Protein AF-A0A2S2PDZ9-F1 (afdb_monomer)

Sequence (135 aa):
MPHMQHIDELIREYFLFRGFTNALKWFDFDVKLDKDKGFRVDKLVEQILQLVYSYDLSTIRELWTHFENKLFSKLDQDISYAVKKLENSLLKFYLIHALTNNRSDKVNEFLTKMTNDLQLQNEWKDWFSELIFFI

Foldseek 3Di:
DVVQVVVLVVVLVVCVVVVVVVVNVVSVVVCVVPLCVSVPPVVVVVVLVVCLLVLPPVVNVVSLVVCCVPPVVDDDPVVNVVSVVVVVVSLVSSLVSCLVVVVVVSNVVSCVVCVVVCVVPPVVVVVVVVVVVSD

Organism: Schizaphis graminum (NCBI:txid13262)

Secondary structure (DSSP, 8-state):
-THHHHHHHHHHHHHHHHT-HHHHHHHHHHHHH-TTGGG-HHHHHHHHHHHHHTT-HHHHHHHHHHHIIIIITT--HHHHHHHHHHHHHHHHHHHHHHHHTT-HHHHHHHHHHHHHHHTTSHHHHHHHHHHGGG-

Structure (mmCIF, N/CA/C/O backbone):
data_AF-A0A2S2PDZ9-F1
#
_entry.id   AF-A0A2S2PDZ9-F1
#
loop_
_atom_site.group_PDB
_atom_site.id
_atom_site.type_symbol
_atom_site.label_atom_id
_atom_site.label_alt_id
_atom_site.label_comp_id
_atom_site.label_asym_id
_atom_site.label_entity_id
_atom_site.label_seq_id
_atom_site.pdbx_PDB_ins_code
_atom_site.Cartn_x
_atom_site.Cartn_y
_atom_site.Cartn_z
_atom_site.occupancy
_atom_site.B_iso_or_equiv
_atom_site.auth_seq_id
_atom_site.auth_comp_id
_atom_site.auth_asym_id
_atom_site.auth_atom_id
_atom_site.pdbx_PDB_model_num
ATOM 1 N N . MET A 1 1 ? 10.492 9.694 -8.363 1.00 53.84 1 MET A N 1
ATOM 2 C CA . MET A 1 1 ? 11.735 9.973 -9.119 1.00 53.84 1 MET A CA 1
ATOM 3 C C . MET A 1 1 ? 11.409 10.072 -10.610 1.00 53.84 1 MET A C 1
ATOM 5 O O . MET A 1 1 ? 11.160 9.037 -11.213 1.00 53.84 1 MET A O 1
ATOM 9 N N . PRO A 1 2 ? 11.377 11.271 -11.219 1.00 58.47 2 PRO A N 1
ATOM 10 C CA . PRO A 1 2 ? 11.060 11.443 -12.649 1.00 58.47 2 PRO A CA 1
ATOM 11 C C . PRO A 1 2 ? 12.050 10.729 -13.591 1.00 58.47 2 PRO A C 1
ATOM 13 O O . PRO A 1 2 ? 11.723 10.446 -14.738 1.00 58.47 2 PRO A O 1
ATOM 16 N N . HIS A 1 3 ? 13.235 10.372 -13.088 1.00 69.69 3 HIS A N 1
ATOM 17 C CA . HIS A 1 3 ? 14.266 9.660 -13.841 1.00 69.69 3 HIS A CA 1
ATOM 18 C C . HIS A 1 3 ? 13.847 8.258 -14.300 1.00 69.69 3 HIS A C 1
ATOM 20 O O . HIS A 1 3 ? 14.277 7.842 -15.366 1.00 69.69 3 HIS A O 1
ATOM 26 N N . MET A 1 4 ? 12.997 7.544 -13.550 1.00 78.50 4 MET A N 1
ATOM 27 C CA . MET A 1 4 ? 12.640 6.158 -13.892 1.00 78.50 4 MET A CA 1
ATOM 28 C C . MET A 1 4 ? 11.833 6.090 -15.195 1.00 78.50 4 MET A C 1
ATOM 30 O O . MET A 1 4 ? 12.137 5.299 -16.075 1.00 78.50 4 MET A O 1
ATOM 34 N N . GLN A 1 5 ? 10.866 6.996 -15.361 1.00 82.31 5 GLN A N 1
ATOM 35 C CA . GLN A 1 5 ? 10.031 7.049 -16.566 1.00 82.31 5 GLN A CA 1
ATOM 36 C C . GLN A 1 5 ? 10.832 7.447 -17.800 1.00 82.31 5 GLN A C 1
ATOM 38 O O . GLN A 1 5 ? 10.623 6.899 -18.877 1.00 82.31 5 GLN A O 1
ATOM 43 N N . HIS A 1 6 ? 11.768 8.380 -17.619 1.00 86.62 6 HIS A N 1
ATOM 44 C CA . HIS A 1 6 ? 12.678 8.780 -18.67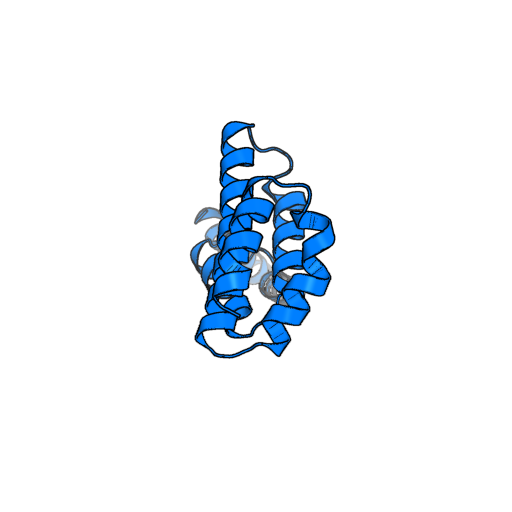8 1.00 86.62 6 HIS A CA 1
ATOM 45 C C . HIS A 1 6 ? 13.594 7.622 -19.094 1.00 86.62 6 HIS A C 1
ATOM 47 O O . HIS A 1 6 ? 13.791 7.393 -20.281 1.00 86.62 6 HIS A O 1
ATOM 53 N N . ILE A 1 7 ? 14.105 6.847 -18.133 1.00 90.56 7 ILE A N 1
ATOM 54 C CA . ILE A 1 7 ? 14.900 5.648 -18.421 1.00 90.56 7 ILE A CA 1
ATOM 55 C C . ILE A 1 7 ? 14.060 4.610 -19.171 1.00 90.56 7 ILE A C 1
ATOM 57 O O . ILE A 1 7 ? 14.533 4.072 -20.170 1.00 90.56 7 ILE A O 1
ATOM 61 N N . ASP A 1 8 ? 12.817 4.363 -18.751 1.00 92.00 8 ASP A N 1
ATOM 62 C CA . ASP A 1 8 ? 11.933 3.433 -19.459 1.00 92.00 8 ASP A CA 1
ATOM 63 C C . ASP A 1 8 ? 11.696 3.878 -20.909 1.00 92.00 8 ASP A C 1
ATOM 65 O O . ASP A 1 8 ? 11.663 3.050 -21.815 1.00 92.00 8 ASP A O 1
ATOM 69 N N . GLU A 1 9 ? 11.535 5.180 -21.150 1.00 93.56 9 GLU A N 1
ATOM 70 C CA . GLU A 1 9 ? 11.378 5.743 -22.494 1.00 93.56 9 GLU A CA 1
ATOM 71 C C . GLU A 1 9 ? 12.643 5.566 -23.344 1.00 93.56 9 GLU A C 1
ATOM 73 O O . GLU A 1 9 ? 12.555 5.042 -24.453 1.00 93.56 9 GLU A O 1
ATOM 78 N N . LEU A 1 10 ? 13.825 5.851 -22.790 1.00 95.44 10 LEU A N 1
ATOM 79 C CA . LEU A 1 10 ? 15.105 5.603 -23.463 1.00 95.44 10 LEU A CA 1
ATOM 80 C C . LEU A 1 10 ? 15.308 4.117 -23.805 1.00 95.44 10 LEU A C 1
ATOM 82 O O . LEU A 1 10 ? 15.814 3.787 -24.879 1.00 95.44 10 LEU A O 1
ATOM 86 N N . ILE A 1 11 ? 14.902 3.201 -22.920 1.00 95.81 11 ILE A N 1
ATOM 87 C CA . ILE A 1 11 ? 14.968 1.753 -23.173 1.00 95.81 11 ILE A CA 1
ATOM 88 C C . ILE A 1 11 ? 14.023 1.363 -24.317 1.00 95.81 11 ILE A C 1
ATOM 90 O O . ILE A 1 11 ? 14.415 0.586 -25.196 1.00 95.81 11 ILE A O 1
ATOM 94 N N . ARG A 1 12 ? 12.803 1.918 -24.353 1.00 96.81 12 ARG A N 1
ATOM 95 C CA . ARG A 1 12 ? 11.857 1.685 -25.458 1.00 96.81 12 ARG A CA 1
ATOM 96 C C . ARG A 1 12 ? 12.420 2.169 -26.787 1.00 96.81 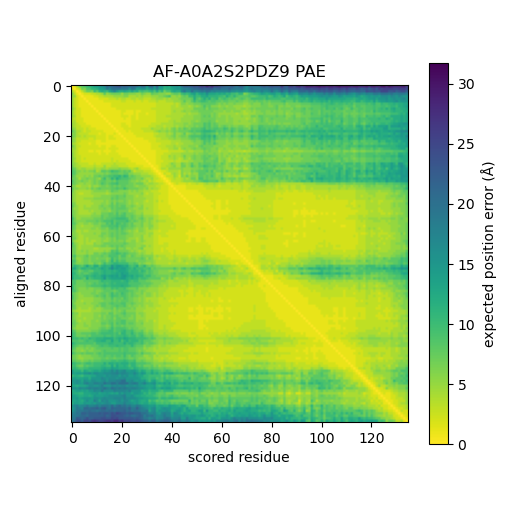12 ARG A C 1
ATOM 98 O O . ARG A 1 12 ? 12.403 1.414 -27.760 1.00 96.81 12 ARG A O 1
ATOM 105 N N . GLU A 1 13 ? 12.951 3.389 -26.819 1.00 97.12 13 GLU A N 1
ATOM 106 C CA . GLU A 1 13 ? 13.590 3.965 -28.005 1.00 97.12 13 GLU A CA 1
ATOM 107 C C . GLU A 1 13 ? 14.768 3.109 -28.476 1.00 97.12 13 GLU A C 1
ATOM 109 O O . GLU A 1 13 ? 14.889 2.818 -29.667 1.00 97.12 13 GLU A O 1
ATOM 114 N N . TYR A 1 14 ? 15.593 2.626 -27.545 1.00 97.56 14 TYR A N 1
ATOM 115 C CA . TYR A 1 14 ? 16.712 1.744 -27.855 1.00 97.56 14 TYR A CA 1
ATOM 116 C C . TYR A 1 14 ? 16.257 0.424 -28.494 1.00 97.56 14 TYR A C 1
ATOM 118 O O . TYR A 1 14 ? 16.786 0.022 -29.537 1.00 97.56 14 TYR A O 1
ATOM 126 N N . PHE A 1 15 ? 15.267 -0.256 -27.908 1.00 98.12 15 PHE A N 1
ATOM 127 C CA . PHE A 1 15 ? 14.744 -1.503 -28.471 1.00 98.12 15 PHE A CA 1
ATOM 128 C C . PHE A 1 15 ? 14.105 -1.295 -29.839 1.00 98.12 15 PHE A C 1
ATOM 130 O O . PHE A 1 15 ? 14.313 -2.117 -30.735 1.00 98.12 15 PHE A O 1
ATOM 137 N N . LEU A 1 16 ? 13.385 -0.188 -30.023 1.00 97.12 16 LEU A N 1
ATOM 138 C CA . LEU A 1 16 ? 12.799 0.168 -31.307 1.00 97.12 16 LEU A CA 1
ATOM 139 C C . LEU A 1 16 ? 13.884 0.421 -32.364 1.00 97.12 16 LEU A C 1
ATOM 141 O O . LEU A 1 16 ? 13.836 -0.182 -33.435 1.00 97.12 16 LEU A O 1
ATOM 145 N N . PHE A 1 17 ? 14.899 1.229 -32.041 1.00 97.62 17 PHE A N 1
ATOM 146 C CA . PHE A 1 17 ? 16.013 1.555 -32.939 1.00 97.62 17 PHE A CA 1
ATOM 147 C C . PHE A 1 17 ? 16.789 0.311 -33.397 1.00 97.62 17 PHE A C 1
ATOM 149 O O . PHE A 1 17 ? 17.202 0.216 -34.552 1.00 97.62 17 PHE A O 1
ATOM 156 N N . ARG A 1 18 ? 16.978 -0.672 -32.510 1.00 98.06 18 ARG A N 1
ATOM 157 C CA . ARG A 1 18 ? 17.675 -1.931 -32.827 1.00 98.06 18 ARG A CA 1
ATOM 158 C C . ARG A 1 18 ? 16.790 -2.978 -33.511 1.00 98.06 18 ARG A C 1
ATOM 160 O O . ARG A 1 18 ? 17.317 -3.995 -33.958 1.00 98.06 18 ARG A O 1
ATOM 167 N N . GLY A 1 19 ? 15.477 -2.756 -33.586 1.00 97.06 19 GLY A N 1
ATOM 168 C CA . GLY A 1 19 ? 14.514 -3.722 -34.121 1.00 97.06 19 GLY A CA 1
ATOM 169 C C . GLY A 1 19 ? 14.193 -4.882 -33.169 1.00 97.06 19 GLY A C 1
ATOM 170 O O . GLY A 1 19 ? 13.703 -5.922 -33.605 1.00 97.06 19 GLY A O 1
ATOM 171 N N . PHE A 1 20 ? 14.447 -4.734 -31.865 1.00 98.00 20 PHE A N 1
ATOM 172 C CA . PHE A 1 20 ? 14.185 -5.754 -30.842 1.00 98.00 20 PHE A CA 1
ATOM 173 C C . PHE A 1 20 ? 12.709 -5.766 -30.413 1.00 98.00 20 PHE A C 1
ATOM 175 O O . PHE A 1 20 ? 12.378 -5.641 -29.234 1.00 98.00 20 PHE A O 1
ATOM 182 N N . THR A 1 21 ? 11.798 -5.937 -31.371 1.00 96.19 21 THR A N 1
ATOM 183 C CA . THR A 1 21 ? 10.342 -5.830 -31.162 1.00 96.19 21 THR A CA 1
ATOM 184 C C . THR A 1 21 ? 9.799 -6.822 -30.128 1.00 96.19 21 THR A C 1
ATOM 186 O O . THR A 1 21 ? 8.925 -6.471 -29.337 1.00 96.19 21 THR A O 1
ATOM 189 N N . ASN A 1 22 ? 10.352 -8.038 -30.066 1.00 97.62 22 ASN A N 1
ATOM 190 C CA . ASN A 1 22 ? 9.991 -9.020 -29.039 1.00 97.62 22 ASN A CA 1
ATOM 191 C C . ASN A 1 22 ? 10.435 -8.584 -27.635 1.00 97.62 22 ASN A C 1
ATOM 193 O O . ASN A 1 22 ? 9.661 -8.723 -26.692 1.00 97.62 22 ASN A O 1
ATOM 197 N N . ALA A 1 23 ? 11.649 -8.042 -27.491 1.00 97.44 23 ALA A N 1
ATOM 198 C CA . ALA A 1 23 ? 12.146 -7.554 -26.203 1.00 97.44 23 ALA A CA 1
ATOM 199 C C . ALA A 1 23 ? 11.339 -6.340 -25.722 1.00 97.44 23 ALA A C 1
ATOM 201 O O . ALA A 1 23 ? 10.956 -6.293 -24.559 1.00 97.44 23 ALA A O 1
ATOM 202 N N . LEU A 1 24 ? 10.998 -5.420 -26.633 1.00 97.38 24 LEU A N 1
ATOM 203 C CA . LEU A 1 24 ? 10.124 -4.280 -26.350 1.00 97.38 24 LEU A CA 1
ATOM 204 C C . LEU A 1 24 ? 8.756 -4.727 -25.819 1.00 97.38 24 LEU A C 1
ATOM 206 O O . LEU A 1 24 ? 8.301 -4.229 -24.793 1.00 97.38 24 LEU A O 1
ATOM 210 N N . LYS A 1 25 ? 8.129 -5.713 -26.472 1.00 97.12 25 LYS A N 1
ATOM 211 C CA . LYS A 1 25 ? 6.834 -6.255 -26.039 1.00 97.12 25 LYS A CA 1
ATOM 212 C C . LYS A 1 25 ? 6.886 -6.817 -24.614 1.00 97.12 25 LYS A C 1
ATOM 214 O O . LYS A 1 25 ? 5.960 -6.583 -23.841 1.00 97.12 25 LYS A O 1
ATOM 219 N N . TRP A 1 26 ? 7.933 -7.574 -24.287 1.00 96.88 26 TRP A N 1
ATOM 220 C CA . TRP A 1 26 ? 8.109 -8.137 -22.945 1.00 96.88 26 TRP A CA 1
ATOM 221 C C . TRP A 1 26 ? 8.415 -7.060 -21.908 1.00 96.88 26 TRP A C 1
ATOM 223 O O . TRP A 1 26 ? 7.804 -7.057 -20.847 1.00 96.88 26 TRP A O 1
ATOM 233 N N . PHE A 1 27 ? 9.262 -6.090 -22.249 1.00 95.81 27 PHE A N 1
ATOM 234 C CA . PHE A 1 27 ? 9.545 -4.953 -21.381 1.00 95.81 27 PHE A CA 1
ATOM 235 C C . PHE A 1 27 ? 8.277 -4.159 -21.036 1.00 95.81 27 PHE A C 1
ATOM 237 O O . PHE A 1 27 ? 8.003 -3.914 -19.866 1.00 95.81 27 PHE A O 1
ATOM 244 N N . ASP A 1 28 ? 7.445 -3.820 -22.026 1.00 94.12 28 ASP A N 1
ATOM 245 C CA . ASP A 1 28 ? 6.183 -3.110 -21.782 1.00 94.12 28 ASP A CA 1
ATOM 246 C C . ASP A 1 28 ? 5.183 -3.929 -20.956 1.00 94.12 28 ASP A C 1
ATOM 248 O O . ASP A 1 28 ? 4.367 -3.363 -20.223 1.00 94.12 28 ASP A O 1
ATOM 252 N N . PHE A 1 29 ? 5.212 -5.256 -21.081 1.00 94.31 29 PHE A N 1
ATOM 253 C CA . PHE A 1 29 ? 4.409 -6.141 -20.246 1.00 94.31 29 PHE A CA 1
ATOM 254 C C . PHE A 1 29 ? 4.879 -6.100 -18.788 1.00 94.31 29 PHE A C 1
ATOM 256 O O . PHE A 1 29 ? 4.058 -5.879 -17.897 1.00 94.31 29 PHE A O 1
ATOM 263 N N . ASP A 1 30 ? 6.183 -6.213 -18.549 1.00 92.81 30 ASP A N 1
ATOM 264 C CA . ASP A 1 30 ? 6.756 -6.184 -17.202 1.00 92.81 30 ASP A CA 1
ATOM 265 C C . ASP A 1 30 ? 6.560 -4.818 -16.529 1.00 92.81 30 ASP A C 1
ATOM 267 O O . ASP A 1 30 ? 6.163 -4.760 -15.366 1.00 92.81 30 ASP A O 1
ATOM 271 N N . VAL A 1 31 ? 6.710 -3.712 -17.270 1.00 89.56 31 VAL A N 1
ATOM 272 C CA . VAL A 1 31 ? 6.416 -2.357 -16.765 1.00 89.56 31 VAL A CA 1
ATOM 273 C C . VAL A 1 31 ? 4.951 -2.222 -16.335 1.00 89.56 31 VAL A C 1
ATOM 275 O O . VAL A 1 31 ? 4.655 -1.576 -15.331 1.00 89.56 31 VAL A O 1
ATOM 278 N N . LYS A 1 32 ? 4.006 -2.843 -17.053 1.00 86.88 32 LYS A N 1
ATOM 279 C CA . LYS A 1 32 ? 2.584 -2.833 -16.657 1.00 86.88 32 LYS A CA 1
ATOM 280 C C . LYS A 1 32 ? 2.316 -3.649 -15.396 1.00 86.88 32 LYS A C 1
ATOM 282 O O . LYS A 1 32 ? 1.398 -3.312 -14.647 1.00 86.88 32 LYS A O 1
ATOM 287 N N . LEU A 1 33 ? 3.078 -4.719 -15.185 1.00 86.88 33 LEU A N 1
ATOM 288 C CA . LEU A 1 33 ? 2.974 -5.577 -14.007 1.00 86.88 33 LEU A CA 1
ATOM 289 C C . LEU A 1 33 ? 3.743 -5.045 -12.797 1.00 86.88 33 LEU A C 1
ATOM 291 O O . LEU A 1 33 ? 3.613 -5.614 -11.710 1.00 86.88 33 LEU A O 1
ATOM 295 N N . ASP A 1 34 ? 4.508 -3.964 -12.959 1.00 85.19 34 ASP A N 1
ATOM 296 C CA . ASP A 1 34 ? 5.258 -3.366 -11.866 1.00 85.19 34 ASP A CA 1
ATOM 297 C C . ASP A 1 34 ? 4.322 -2.928 -10.728 1.00 85.19 34 ASP A C 1
ATOM 299 O O . ASP A 1 34 ? 3.519 -1.991 -10.839 1.00 85.19 34 ASP A O 1
ATOM 303 N N . LYS A 1 35 ? 4.449 -3.632 -9.601 1.00 78.19 35 LYS A N 1
ATOM 304 C CA . LYS A 1 35 ? 3.701 -3.361 -8.371 1.00 78.19 35 LYS A CA 1
ATOM 305 C C . LYS A 1 35 ? 4.098 -2.026 -7.749 1.00 78.19 35 LYS A C 1
ATOM 307 O O . LYS A 1 35 ? 3.286 -1.438 -7.043 1.00 78.19 35 LYS A O 1
ATOM 312 N N . ASP A 1 36 ? 5.297 -1.531 -8.047 1.00 83.31 36 ASP A N 1
ATOM 313 C CA . ASP A 1 36 ? 5.813 -0.279 -7.497 1.00 83.31 36 ASP A CA 1
ATOM 314 C C . ASP A 1 36 ? 5.366 0.952 -8.288 1.00 83.31 36 ASP A C 1
ATOM 316 O O . ASP A 1 36 ? 5.693 2.081 -7.913 1.00 83.31 36 ASP A O 1
ATOM 320 N N . LYS A 1 37 ? 4.611 0.754 -9.380 1.00 82.25 37 LYS A N 1
ATOM 321 C CA . LYS A 1 37 ? 4.101 1.820 -10.253 1.00 82.25 37 LYS A CA 1
ATOM 322 C C . LYS A 1 37 ? 5.210 2.781 -10.700 1.00 82.25 37 LYS A C 1
ATOM 324 O O . LYS A 1 37 ? 4.990 3.992 -10.756 1.00 82.25 37 LYS A O 1
ATOM 329 N N . GLY A 1 38 ? 6.418 2.281 -10.961 1.00 79.69 38 GLY A N 1
ATOM 330 C CA . GLY A 1 38 ? 7.580 3.104 -11.303 1.00 79.69 38 GLY A CA 1
ATOM 331 C C . GLY A 1 38 ? 7.964 4.116 -10.215 1.00 79.69 38 GLY A C 1
ATOM 332 O O . GLY A 1 38 ? 8.480 5.192 -10.525 1.00 79.69 38 GLY A O 1
ATOM 333 N N . PHE A 1 39 ? 7.648 3.824 -8.947 1.00 80.12 39 PHE A N 1
ATOM 334 C CA . PHE A 1 39 ? 7.826 4.708 -7.788 1.00 80.12 39 PHE A CA 1
ATOM 335 C C . PHE A 1 39 ? 7.172 6.087 -7.966 1.00 80.12 39 PHE A C 1
ATOM 337 O O . PHE A 1 39 ? 7.681 7.130 -7.526 1.00 80.12 39 PHE A O 1
ATOM 344 N N . ARG A 1 40 ? 6.023 6.093 -8.646 1.00 85.25 40 ARG A N 1
ATOM 345 C CA . ARG A 1 40 ? 5.135 7.243 -8.801 1.00 85.25 40 ARG A CA 1
ATOM 346 C C . ARG A 1 40 ? 4.267 7.371 -7.557 1.00 85.25 40 ARG A C 1
ATOM 348 O O . ARG A 1 40 ? 3.262 6.682 -7.426 1.00 85.25 40 ARG A O 1
ATOM 355 N N . VAL A 1 41 ? 4.664 8.263 -6.648 1.00 87.69 41 VAL A N 1
ATOM 356 C CA . VAL A 1 41 ? 3.970 8.488 -5.365 1.00 87.69 41 VAL A CA 1
ATOM 357 C C . VAL A 1 41 ? 2.480 8.756 -5.572 1.00 87.69 41 VAL A C 1
ATOM 359 O O . VAL A 1 41 ? 1.653 8.195 -4.866 1.00 87.69 41 VAL A O 1
ATOM 362 N N . ASP A 1 42 ? 2.130 9.542 -6.587 1.00 88.25 42 ASP A N 1
ATOM 363 C CA . ASP A 1 42 ? 0.748 9.835 -6.962 1.00 88.25 42 ASP A CA 1
ATOM 364 C C . ASP A 1 42 ? -0.053 8.571 -7.310 1.00 88.25 42 ASP A C 1
ATOM 366 O O . ASP A 1 42 ? -1.173 8.401 -6.835 1.00 88.25 42 ASP A O 1
ATOM 370 N N . LYS A 1 43 ? 0.545 7.643 -8.065 1.00 90.50 43 LYS A N 1
ATOM 371 C CA . LYS A 1 43 ? -0.085 6.368 -8.437 1.00 90.50 43 LYS A CA 1
ATOM 372 C C . LYS A 1 43 ? -0.162 5.379 -7.285 1.00 90.50 43 LYS A C 1
ATOM 374 O O . LYS A 1 43 ? -1.143 4.647 -7.188 1.00 90.50 43 LYS A O 1
ATOM 379 N N . LEU A 1 44 ? 0.834 5.378 -6.405 1.00 90.88 44 LEU A N 1
ATOM 380 C CA . LEU A 1 44 ? 0.805 4.565 -5.192 1.00 90.88 44 LEU A CA 1
ATOM 381 C C . LEU A 1 44 ? -0.294 5.038 -4.236 1.00 90.88 44 LEU A C 1
ATOM 383 O O . LEU A 1 44 ? -1.049 4.217 -3.724 1.00 90.88 44 LEU A O 1
ATOM 387 N N . VAL A 1 45 ? -0.436 6.352 -4.042 1.00 93.19 45 VAL A N 1
ATOM 388 C CA . VAL A 1 45 ? -1.510 6.926 -3.217 1.00 93.19 45 VAL A CA 1
ATOM 389 C C . VAL A 1 45 ? -2.880 6.645 -3.834 1.00 93.19 45 VAL A C 1
ATOM 391 O O . VAL A 1 45 ? -3.776 6.208 -3.119 1.00 93.19 45 VAL A O 1
ATOM 394 N N . GLU A 1 46 ? -3.039 6.825 -5.149 1.00 94.50 46 GLU A N 1
ATOM 395 C CA . GLU A 1 46 ? -4.272 6.481 -5.873 1.00 94.50 46 GLU A CA 1
ATOM 396 C C . GLU A 1 46 ? -4.659 5.00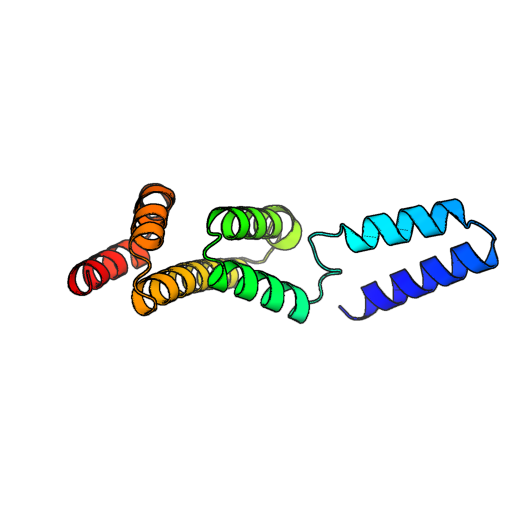7 -5.657 1.00 94.50 46 GLU A C 1
ATOM 398 O O . GLU A 1 46 ? -5.803 4.714 -5.310 1.00 94.50 46 GLU A O 1
ATOM 403 N N . GLN A 1 47 ? -3.695 4.085 -5.765 1.00 93.94 47 GLN A N 1
ATOM 404 C CA . GLN A 1 47 ? -3.912 2.660 -5.512 1.00 93.94 47 GLN A CA 1
ATOM 405 C C . GLN A 1 47 ? -4.304 2.377 -4.056 1.00 93.94 47 GLN A C 1
ATOM 407 O O . GLN A 1 47 ? -5.252 1.633 -3.817 1.00 93.94 47 GLN A O 1
ATOM 412 N N . ILE A 1 48 ? -3.607 2.964 -3.078 1.00 95.19 48 ILE A N 1
ATOM 413 C CA . ILE A 1 48 ? -3.926 2.781 -1.654 1.00 95.19 48 ILE A CA 1
ATOM 414 C C . ILE A 1 48 ? -5.350 3.263 -1.360 1.00 95.19 48 ILE A C 1
ATOM 416 O O . ILE A 1 48 ? -6.123 2.547 -0.725 1.00 95.19 48 ILE A O 1
ATOM 420 N N . LEU A 1 49 ? -5.719 4.447 -1.854 1.00 96.44 49 LEU A N 1
ATOM 421 C CA . LEU A 1 49 ? -7.064 4.991 -1.679 1.00 96.44 49 LEU A CA 1
ATOM 422 C C . LEU A 1 49 ? -8.118 4.104 -2.344 1.00 96.44 49 LEU A C 1
ATOM 424 O O . LEU A 1 49 ? -9.139 3.815 -1.725 1.00 96.44 49 LEU A O 1
ATOM 428 N N . GLN A 1 50 ? -7.859 3.612 -3.558 1.00 96.69 50 GLN A N 1
ATOM 429 C CA . GLN A 1 50 ? -8.752 2.674 -4.237 1.00 96.69 50 GLN A CA 1
ATOM 430 C C . GLN A 1 50 ? -9.005 1.419 -3.389 1.00 96.69 50 GLN A C 1
ATOM 432 O O . GLN A 1 50 ? -10.158 1.015 -3.249 1.00 96.69 50 GLN A O 1
ATOM 437 N N . LEU A 1 51 ? -7.959 0.840 -2.788 1.00 97.00 51 LEU A N 1
ATOM 438 C CA . LEU A 1 51 ? -8.086 -0.340 -1.928 1.00 97.00 51 LEU A CA 1
ATOM 439 C C . LEU A 1 51 ? -8.876 -0.054 -0.642 1.00 97.00 51 LEU A C 1
ATOM 441 O O . LEU A 1 51 ? -9.647 -0.902 -0.185 1.00 97.00 51 LEU A O 1
ATOM 445 N N . VAL A 1 52 ? -8.718 1.142 -0.065 1.00 97.50 52 VAL A N 1
ATOM 446 C CA . VAL A 1 52 ? -9.513 1.571 1.096 1.00 97.50 52 VAL A CA 1
ATOM 447 C C . VAL A 1 52 ? -10.987 1.702 0.721 1.00 97.50 52 VAL A C 1
ATOM 449 O O . VAL A 1 52 ? -11.851 1.179 1.426 1.00 97.50 52 VAL A O 1
ATOM 452 N N . TYR A 1 53 ? -11.283 2.349 -0.406 1.00 96.62 53 TYR A N 1
ATOM 453 C CA . TYR A 1 53 ? -12.655 2.536 -0.876 1.00 96.62 53 TYR A CA 1
ATOM 454 C C . TYR A 1 53 ? -13.322 1.226 -1.316 1.00 96.62 53 TYR A C 1
ATOM 456 O O . TYR A 1 53 ? -14.541 1.103 -1.208 1.00 96.62 53 TYR A O 1
ATOM 464 N N . SER A 1 54 ? -12.549 0.226 -1.750 1.00 97.12 54 SER A N 1
ATOM 465 C CA . SER A 1 54 ? -13.054 -1.118 -2.056 1.00 97.12 54 SER A CA 1
ATOM 466 C C . SER A 1 54 ? -13.097 -2.063 -0.849 1.00 97.12 54 SER A C 1
ATOM 468 O O . SER A 1 54 ? -13.515 -3.211 -1.000 1.00 97.12 54 SER A O 1
ATOM 470 N N . TYR A 1 55 ? -12.680 -1.610 0.336 1.00 96.81 55 TYR A N 1
ATOM 471 C CA . TYR A 1 55 ? -12.592 -2.412 1.561 1.00 96.81 55 TYR A CA 1
ATOM 472 C C . TYR A 1 55 ? -11.742 -3.688 1.416 1.00 96.81 55 TYR A C 1
ATOM 474 O O . TYR A 1 55 ? -12.106 -4.761 1.917 1.00 96.81 55 TYR A O 1
ATOM 482 N N . ASP A 1 56 ? -10.614 -3.578 0.710 1.00 96.06 56 ASP A N 1
ATOM 483 C CA . ASP A 1 56 ? -9.671 -4.680 0.504 1.00 96.06 56 ASP A CA 1
ATOM 484 C C . ASP A 1 56 ? -8.482 -4.585 1.471 1.00 96.06 56 ASP A C 1
ATOM 486 O O . ASP A 1 56 ? -7.364 -4.204 1.117 1.00 96.06 56 ASP A O 1
ATOM 490 N N . LEU A 1 57 ? -8.743 -4.933 2.734 1.00 95.31 57 LEU A N 1
ATOM 491 C CA . LEU A 1 57 ? -7.735 -4.925 3.795 1.00 95.31 57 LEU A CA 1
ATOM 492 C C . LEU A 1 57 ? -6.556 -5.859 3.496 1.00 95.31 57 LEU A C 1
ATOM 494 O O . LEU A 1 57 ? -5.414 -5.526 3.807 1.00 95.31 57 LEU A O 1
ATOM 498 N N . SER A 1 58 ? -6.823 -7.031 2.920 1.00 95.00 58 SER A N 1
ATOM 499 C CA . SER A 1 58 ? -5.786 -8.024 2.635 1.00 95.00 58 SER A CA 1
ATOM 500 C C . SER A 1 58 ? -4.753 -7.466 1.658 1.00 95.00 58 SER A C 1
ATOM 502 O O . SER A 1 58 ? -3.560 -7.479 1.966 1.00 95.00 58 SER A O 1
ATOM 504 N N . THR A 1 59 ? -5.199 -6.878 0.547 1.00 95.12 59 THR A N 1
ATOM 505 C CA . THR A 1 59 ? -4.287 -6.294 -0.443 1.00 95.12 59 THR A CA 1
ATOM 506 C C . THR A 1 59 ? -3.562 -5.057 0.098 1.00 95.12 59 THR A C 1
ATOM 508 O O . THR A 1 59 ? -2.394 -4.851 -0.232 1.00 95.12 59 THR A O 1
ATOM 511 N N . ILE A 1 60 ? -4.190 -4.257 0.975 1.00 95.62 60 ILE A N 1
ATOM 512 C CA . ILE A 1 60 ? -3.505 -3.141 1.663 1.00 95.62 60 ILE A CA 1
ATOM 513 C C . ILE A 1 60 ? -2.315 -3.657 2.474 1.00 95.62 60 ILE A C 1
ATOM 515 O O . ILE A 1 60 ? -1.222 -3.099 2.380 1.00 95.62 60 ILE A O 1
ATOM 519 N N . ARG A 1 61 ? -2.512 -4.730 3.249 1.00 94.50 61 ARG A N 1
ATOM 520 C CA . ARG A 1 61 ? -1.443 -5.325 4.063 1.00 94.50 61 ARG A CA 1
ATOM 521 C C . ARG A 1 61 ? -0.320 -5.879 3.201 1.00 94.50 61 ARG A C 1
ATOM 523 O O . ARG A 1 61 ? 0.839 -5.588 3.463 1.00 94.50 61 ARG A O 1
ATOM 530 N N . GLU A 1 62 ? -0.659 -6.639 2.164 1.00 94.44 62 GLU A N 1
ATOM 531 C CA . GLU A 1 62 ? 0.334 -7.202 1.245 1.00 94.44 62 GLU A CA 1
ATOM 532 C C . GLU A 1 62 ? 1.165 -6.109 0.562 1.00 94.44 62 GLU A C 1
ATOM 534 O O . GLU A 1 62 ? 2.390 -6.227 0.475 1.00 94.44 62 GLU A O 1
ATOM 539 N N . LEU A 1 63 ? 0.519 -5.024 0.122 1.00 93.00 63 LEU A N 1
ATOM 540 C CA . LEU A 1 63 ? 1.195 -3.871 -0.467 1.00 93.00 63 LEU A CA 1
ATOM 541 C C . LEU A 1 63 ? 2.127 -3.192 0.542 1.00 93.00 63 LEU A C 1
ATOM 543 O O . LEU A 1 63 ? 3.266 -2.869 0.204 1.00 93.00 63 LEU A O 1
ATOM 547 N N . TRP A 1 64 ? 1.667 -3.001 1.779 1.00 93.94 64 TRP A N 1
ATOM 548 C CA . TRP A 1 64 ? 2.476 -2.374 2.817 1.00 93.94 64 TRP A CA 1
ATOM 549 C C . TRP A 1 64 ? 3.699 -3.220 3.181 1.00 93.94 64 TRP A C 1
ATOM 551 O O . TRP A 1 64 ? 4.818 -2.714 3.157 1.00 93.94 64 TRP A O 1
ATOM 561 N N . THR A 1 65 ? 3.523 -4.526 3.400 1.00 93.38 65 THR A N 1
ATOM 562 C CA . THR A 1 65 ? 4.628 -5.467 3.647 1.00 93.38 65 THR A CA 1
ATOM 563 C C . THR A 1 65 ? 5.612 -5.515 2.474 1.00 93.38 65 THR A C 1
ATOM 565 O O . THR A 1 65 ? 6.823 -5.632 2.670 1.00 93.38 65 THR A O 1
ATOM 568 N N . HIS A 1 66 ? 5.130 -5.392 1.235 1.00 92.56 66 HIS A N 1
ATOM 569 C CA . HIS A 1 66 ? 6.003 -5.268 0.066 1.00 92.56 66 HIS A CA 1
ATOM 570 C C . HIS A 1 66 ? 6.866 -3.999 0.130 1.00 92.56 66 HIS A C 1
ATOM 572 O O . HIS A 1 66 ? 8.077 -4.082 -0.089 1.00 92.56 66 HIS A O 1
ATOM 578 N N . PHE A 1 67 ? 6.298 -2.847 0.501 1.00 91.81 67 PHE A N 1
ATOM 579 C CA . PHE A 1 67 ? 7.087 -1.630 0.723 1.00 91.81 67 PHE A CA 1
ATOM 580 C C . PHE A 1 67 ? 8.049 -1.762 1.900 1.00 91.81 67 PHE A C 1
ATOM 582 O O . PHE A 1 67 ? 9.196 -1.334 1.780 1.00 91.81 67 PHE A O 1
ATOM 589 N N . GLU A 1 68 ? 7.643 -2.401 2.996 1.00 91.12 68 GLU A N 1
ATOM 590 C CA . GLU A 1 68 ? 8.530 -2.655 4.134 1.00 91.12 68 GLU A CA 1
ATOM 591 C C . GLU A 1 68 ? 9.781 -3.429 3.715 1.00 91.12 68 GLU A C 1
ATOM 593 O O . GLU A 1 68 ? 10.905 -3.011 4.000 1.00 91.12 68 GLU A O 1
ATOM 598 N N . ASN A 1 69 ? 9.592 -4.501 2.946 1.00 90.94 69 ASN A N 1
ATOM 599 C CA . ASN A 1 69 ? 10.681 -5.359 2.493 1.00 90.94 69 ASN A CA 1
ATOM 600 C C . ASN A 1 69 ? 11.552 -4.718 1.406 1.00 90.94 69 ASN A C 1
ATOM 602 O O . ASN A 1 69 ? 12.759 -4.956 1.370 1.00 90.94 69 ASN A O 1
ATOM 606 N N . LYS A 1 70 ? 10.953 -3.947 0.490 1.00 87.25 70 LYS A N 1
ATOM 607 C CA . LYS A 1 70 ? 11.645 -3.443 -0.707 1.00 87.25 70 LYS A CA 1
ATOM 608 C C . LYS A 1 70 ? 12.186 -2.024 -0.553 1.00 87.25 70 LYS A C 1
ATOM 610 O O . LYS A 1 70 ? 13.258 -1.723 -1.073 1.00 87.25 70 LYS A O 1
ATOM 615 N N . LEU A 1 71 ? 11.436 -1.153 0.115 1.00 85.19 71 LEU A N 1
ATOM 616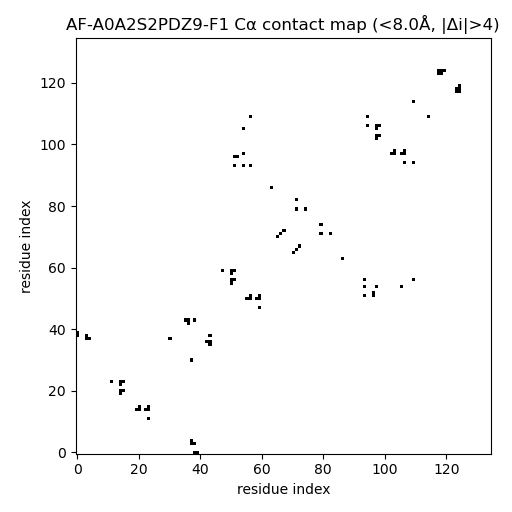 C CA . LEU A 1 71 ? 11.725 0.277 0.228 1.00 85.19 71 LEU A CA 1
ATOM 617 C C . LEU A 1 71 ? 12.199 0.663 1.623 1.00 85.19 71 LEU A C 1
ATOM 619 O O . LEU A 1 71 ? 13.115 1.473 1.753 1.00 85.19 71 LEU A O 1
ATOM 623 N N . PHE A 1 72 ? 11.577 0.104 2.661 1.00 88.44 72 PHE A N 1
ATOM 624 C CA . PHE A 1 72 ? 11.766 0.600 4.022 1.00 88.44 72 PHE A CA 1
ATOM 625 C C . PHE A 1 72 ? 12.830 -0.160 4.819 1.00 88.44 72 PHE A C 1
ATOM 627 O O . PHE A 1 72 ? 13.253 0.303 5.874 1.00 88.44 72 PHE A O 1
ATOM 634 N N . SER A 1 73 ? 13.348 -1.267 4.280 1.00 86.75 73 SER A N 1
ATOM 635 C CA . SER A 1 73 ? 14.302 -2.161 4.950 1.00 86.75 73 SER A CA 1
ATOM 636 C C . SER A 1 73 ? 15.629 -1.509 5.369 1.00 86.75 73 SER A C 1
ATOM 638 O O . SER A 1 73 ? 16.403 -2.117 6.103 1.00 86.75 73 SER A O 1
ATOM 640 N N . LYS A 1 74 ? 15.955 -0.323 4.838 1.00 87.25 74 LYS A N 1
ATOM 641 C CA . LYS A 1 74 ? 17.230 0.386 5.061 1.00 87.25 74 LYS A CA 1
ATOM 642 C C . LYS A 1 74 ? 17.037 1.852 5.456 1.00 87.25 74 LYS A C 1
ATOM 644 O O . LYS A 1 74 ? 17.939 2.658 5.248 1.00 87.25 74 LYS A O 1
ATOM 649 N N . LEU A 1 75 ? 15.854 2.214 5.945 1.00 89.06 75 LEU A N 1
ATOM 650 C CA . LEU A 1 75 ? 15.588 3.584 6.365 1.00 89.06 75 LEU A CA 1
ATOM 651 C C . LEU A 1 75 ? 16.284 3.908 7.682 1.00 89.06 75 LEU A C 1
ATOM 653 O O . LEU A 1 75 ? 16.363 3.072 8.581 1.00 89.06 75 LEU A O 1
ATOM 657 N N . ASP A 1 76 ? 16.706 5.162 7.814 1.00 91.12 76 ASP A N 1
ATOM 658 C CA . ASP A 1 76 ? 17.149 5.703 9.093 1.00 91.12 76 ASP A CA 1
ATOM 659 C C . ASP A 1 76 ? 16.020 5.629 10.130 1.00 91.12 76 ASP A C 1
ATOM 661 O O . ASP A 1 76 ? 14.829 5.583 9.794 1.00 91.12 76 ASP A O 1
ATOM 665 N N . GLN A 1 77 ? 16.390 5.621 11.410 1.00 90.56 77 GLN A N 1
ATOM 666 C CA . GLN A 1 77 ? 15.451 5.409 12.513 1.00 90.56 77 GLN A CA 1
ATOM 667 C C . GLN A 1 77 ? 14.296 6.426 12.514 1.00 90.56 77 GLN A C 1
ATOM 669 O O . GLN A 1 77 ? 13.140 6.039 12.692 1.00 90.56 77 GLN A O 1
ATOM 674 N N . ASP A 1 78 ? 14.587 7.700 12.244 1.00 90.31 78 ASP A N 1
ATOM 675 C CA . ASP A 1 78 ? 13.576 8.764 12.206 1.00 90.31 78 ASP A CA 1
ATOM 676 C C . ASP A 1 78 ? 12.547 8.543 11.087 1.00 90.31 78 ASP A C 1
ATOM 678 O O . ASP A 1 78 ? 11.339 8.704 11.287 1.00 90.31 78 ASP A O 1
ATOM 682 N N . ILE A 1 79 ? 13.007 8.115 9.907 1.00 90.38 79 ILE A N 1
ATOM 683 C CA . ILE A 1 79 ? 12.131 7.853 8.759 1.00 90.38 79 ILE A CA 1
ATOM 684 C C . ILE A 1 79 ? 11.341 6.561 8.989 1.00 90.38 79 ILE A C 1
ATOM 686 O O . ILE A 1 79 ? 10.149 6.511 8.694 1.00 90.38 79 ILE A O 1
ATOM 690 N N . SER A 1 80 ? 11.966 5.543 9.584 1.00 90.69 80 SER A N 1
ATOM 691 C CA . SER A 1 80 ? 11.295 4.297 9.972 1.00 90.69 80 SER A CA 1
ATOM 692 C C . SER A 1 80 ? 10.123 4.562 10.922 1.00 90.69 80 SER A C 1
ATOM 694 O O . SER A 1 80 ? 9.035 4.010 10.743 1.00 90.69 80 SER A O 1
ATOM 696 N N . TYR A 1 81 ? 10.298 5.469 11.889 1.00 90.81 81 TYR A N 1
ATOM 697 C CA . TYR A 1 81 ? 9.215 5.896 12.776 1.00 90.81 81 TYR A CA 1
ATOM 698 C C . TYR A 1 81 ? 8.086 6.610 12.014 1.00 90.81 81 TYR A C 1
ATOM 700 O O . TYR A 1 81 ? 6.907 6.311 12.222 1.00 90.81 81 TYR A O 1
ATOM 708 N N . ALA A 1 82 ? 8.426 7.515 11.092 1.00 92.50 82 ALA A N 1
ATOM 709 C CA . ALA A 1 82 ? 7.439 8.203 10.260 1.00 92.50 82 ALA A CA 1
ATOM 710 C C . ALA A 1 82 ? 6.636 7.232 9.374 1.00 92.50 82 ALA A C 1
ATOM 712 O O . ALA A 1 82 ? 5.415 7.362 9.271 1.00 92.50 82 ALA A O 1
ATOM 713 N N . VAL A 1 83 ? 7.297 6.228 8.789 1.00 93.31 83 VAL A N 1
ATOM 714 C CA . VAL A 1 83 ? 6.654 5.157 8.013 1.00 93.31 83 VAL A CA 1
ATOM 715 C C . VAL A 1 83 ? 5.702 4.350 8.890 1.00 93.31 83 VAL A C 1
ATOM 717 O O . VAL A 1 83 ? 4.554 4.145 8.499 1.00 93.31 83 VAL A O 1
ATOM 720 N N . LYS A 1 84 ? 6.106 3.963 10.106 1.00 91.50 84 LYS A N 1
ATOM 721 C CA . LYS A 1 84 ? 5.212 3.220 11.008 1.00 91.50 84 LYS A CA 1
ATOM 722 C C . LYS A 1 84 ? 3.977 4.032 11.400 1.00 91.50 84 LYS A C 1
ATOM 724 O O . LYS A 1 84 ? 2.862 3.513 11.432 1.00 91.50 84 LYS A O 1
ATOM 729 N N . LYS A 1 85 ? 4.151 5.335 11.634 1.00 92.50 85 LYS A N 1
ATOM 730 C CA . LYS A 1 85 ? 3.035 6.256 11.886 1.00 92.50 85 LYS A CA 1
ATOM 731 C C . LYS A 1 85 ? 2.102 6.375 10.674 1.00 92.50 85 LYS A C 1
ATOM 733 O O . LYS A 1 85 ? 0.885 6.477 10.850 1.00 92.50 85 LYS A O 1
ATOM 738 N N . LEU A 1 86 ? 2.649 6.353 9.458 1.00 94.25 86 LEU A N 1
ATOM 739 C CA . LEU A 1 86 ? 1.867 6.369 8.221 1.00 94.25 86 LEU A CA 1
ATOM 740 C C . LEU A 1 86 ? 1.042 5.084 8.060 1.00 94.25 86 LEU A C 1
ATOM 742 O O . LEU A 1 86 ? -0.144 5.180 7.751 1.00 94.25 86 LEU A O 1
ATOM 746 N N . GLU A 1 87 ? 1.617 3.916 8.353 1.00 94.38 87 GLU A N 1
ATOM 747 C CA . GLU A 1 87 ? 0.892 2.635 8.374 1.00 94.38 87 GLU A CA 1
ATOM 748 C C . GLU A 1 87 ? -0.292 2.680 9.344 1.00 94.38 87 GLU A C 1
ATOM 750 O O . GLU A 1 87 ? -1.431 2.395 8.970 1.00 94.38 87 GLU A O 1
ATOM 755 N N . ASN A 1 88 ? -0.039 3.104 10.587 1.00 93.31 88 ASN A N 1
ATOM 756 C CA . ASN A 1 88 ? -1.078 3.211 11.609 1.00 93.31 88 ASN A CA 1
ATOM 757 C C . ASN A 1 88 ? -2.190 4.170 11.169 1.00 93.31 88 ASN A C 1
ATOM 759 O O . ASN A 1 88 ? -3.373 3.869 11.329 1.00 93.31 88 ASN A O 1
ATOM 763 N N . SER A 1 89 ? -1.827 5.301 10.561 1.00 94.50 89 SER A N 1
ATOM 764 C CA . SER A 1 89 ? -2.794 6.273 10.038 1.00 94.50 89 SER A CA 1
ATOM 765 C C . SER A 1 89 ? -3.631 5.694 8.894 1.00 94.50 89 SER A C 1
ATOM 767 O O . SER A 1 89 ? -4.839 5.925 8.849 1.00 94.50 89 SER A O 1
ATOM 769 N N . LEU A 1 90 ? -3.026 4.905 8.001 1.00 96.00 90 LEU A N 1
ATOM 770 C CA . LEU A 1 90 ? -3.723 4.228 6.907 1.00 96.00 90 LEU A CA 1
ATOM 771 C C . LEU A 1 90 ? -4.737 3.200 7.427 1.00 96.00 90 LEU A C 1
ATOM 773 O O . LEU A 1 90 ? -5.883 3.180 6.980 1.00 96.00 90 LEU A O 1
ATOM 777 N N . LEU A 1 91 ? -4.345 2.380 8.402 1.00 95.00 91 LEU A N 1
ATOM 778 C CA . LEU A 1 91 ? -5.232 1.387 9.011 1.00 95.00 91 LEU A CA 1
ATOM 779 C C . LEU A 1 91 ? -6.400 2.049 9.759 1.00 95.00 91 LEU A C 1
ATOM 781 O O . LEU A 1 91 ? -7.543 1.608 9.628 1.00 95.00 91 LEU A O 1
ATOM 785 N N . LYS A 1 92 ? -6.147 3.142 10.493 1.00 93.44 92 LYS A N 1
ATOM 786 C CA . LYS A 1 92 ? -7.213 3.930 11.135 1.00 93.44 92 LYS A CA 1
ATOM 787 C C . LYS A 1 92 ? -8.146 4.552 10.100 1.00 93.44 92 LYS A C 1
ATOM 789 O O . LYS A 1 92 ? -9.359 4.495 10.272 1.00 93.44 92 LYS A O 1
ATOM 794 N N . PHE A 1 93 ? -7.602 5.098 9.011 1.00 95.50 93 PHE A N 1
ATOM 795 C CA . PHE A 1 93 ? -8.401 5.652 7.919 1.00 95.50 93 PHE A CA 1
ATOM 796 C C . PHE A 1 93 ? -9.314 4.594 7.288 1.00 95.50 93 PHE A C 1
ATOM 798 O O . PHE A 1 93 ? -10.508 4.847 7.139 1.00 95.50 93 PHE A O 1
ATOM 805 N N . TYR A 1 94 ? -8.791 3.397 7.001 1.00 96.62 94 TYR A N 1
ATOM 806 C CA . TYR A 1 94 ? -9.589 2.265 6.519 1.00 96.62 94 TYR A CA 1
ATOM 807 C C . TYR A 1 94 ? -10.762 1.956 7.454 1.00 96.62 94 TYR A C 1
ATOM 809 O O . TYR A 1 94 ? -11.904 1.812 7.013 1.00 96.62 94 TYR A O 1
ATOM 817 N N . LEU A 1 95 ? -10.487 1.877 8.755 1.00 93.62 95 LEU A N 1
ATOM 818 C CA . LEU A 1 95 ? -11.478 1.487 9.747 1.00 93.62 95 LEU A CA 1
ATOM 819 C C . LEU A 1 95 ? -12.550 2.563 9.958 1.00 93.62 95 LEU A C 1
ATOM 821 O O . LEU A 1 95 ? -13.737 2.242 9.973 1.00 93.62 95 LEU A O 1
ATOM 825 N N . ILE A 1 96 ? -12.154 3.837 10.029 1.00 93.44 96 ILE A N 1
ATOM 826 C CA . ILE A 1 96 ? -13.089 4.971 10.065 1.00 93.44 96 ILE A CA 1
ATOM 827 C C . ILE A 1 96 ? -13.954 4.970 8.803 1.00 93.44 96 ILE A C 1
ATOM 829 O O . ILE A 1 96 ? -15.167 5.115 8.903 1.00 93.44 96 ILE A O 1
ATOM 833 N N . HIS A 1 97 ? -13.363 4.756 7.626 1.00 95.44 97 HIS A N 1
ATOM 834 C CA . HIS A 1 97 ? -14.107 4.695 6.369 1.00 95.44 97 HIS A CA 1
ATOM 835 C C . HIS A 1 97 ? -15.126 3.540 6.339 1.00 95.44 97 HIS A C 1
ATOM 837 O O . HIS A 1 97 ? -16.229 3.697 5.812 1.00 95.44 97 HIS A O 1
ATOM 843 N N . ALA A 1 98 ? -14.794 2.380 6.912 1.00 95.25 98 ALA A N 1
ATOM 844 C CA . ALA A 1 98 ? -15.731 1.265 7.055 1.00 9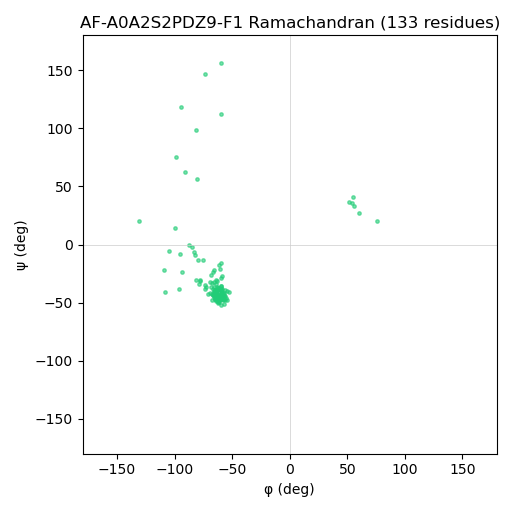5.25 98 ALA A CA 1
ATOM 845 C C . ALA A 1 98 ? -16.879 1.592 8.022 1.00 95.25 98 ALA A C 1
ATOM 847 O O . ALA A 1 98 ? -18.038 1.323 7.697 1.00 95.25 98 ALA A O 1
ATOM 848 N N . LEU A 1 99 ? -16.576 2.221 9.161 1.00 92.88 99 LEU A N 1
ATOM 849 C CA . LEU A 1 99 ? -17.574 2.650 10.144 1.00 92.88 99 LEU A CA 1
ATOM 850 C C . LEU A 1 99 ? -18.542 3.686 9.564 1.00 92.88 99 LEU A C 1
ATOM 852 O O . LEU A 1 99 ? -19.754 3.498 9.634 1.00 92.88 99 LEU A O 1
ATOM 856 N N . THR A 1 100 ? -18.031 4.744 8.929 1.00 93.94 100 THR A N 1
ATOM 857 C CA . THR A 1 100 ? -18.865 5.837 8.393 1.00 93.94 100 THR A CA 1
ATOM 858 C C . THR A 1 100 ? -19.784 5.400 7.253 1.00 93.94 100 THR A C 1
ATOM 860 O O . THR A 1 100 ? -20.809 6.034 7.018 1.00 93.94 100 THR A O 1
ATOM 863 N N . ASN A 1 101 ? -19.456 4.301 6.569 1.00 95.56 101 ASN A N 1
ATOM 864 C CA . ASN A 1 101 ? -20.275 3.713 5.508 1.00 95.56 101 ASN A CA 1
ATOM 865 C C . ASN A 1 101 ? -21.112 2.509 5.978 1.00 95.56 101 ASN A C 1
ATOM 867 O O . ASN A 1 101 ? -21.632 1.766 5.144 1.00 95.56 101 ASN A O 1
ATOM 871 N N . ASN A 1 102 ? -21.246 2.291 7.293 1.00 93.50 102 ASN A N 1
ATOM 872 C CA . ASN A 1 102 ? -22.017 1.189 7.884 1.00 93.50 102 ASN A CA 1
ATOM 873 C C . ASN A 1 102 ? -21.587 -0.210 7.394 1.00 93.50 102 ASN A C 1
ATOM 875 O O . ASN A 1 102 ? -22.403 -1.126 7.275 1.00 93.50 102 ASN A O 1
ATOM 879 N N . ARG A 1 103 ? -20.295 -0.399 7.099 1.00 94.62 103 ARG A N 1
ATOM 880 C CA . ARG A 1 103 ? -19.71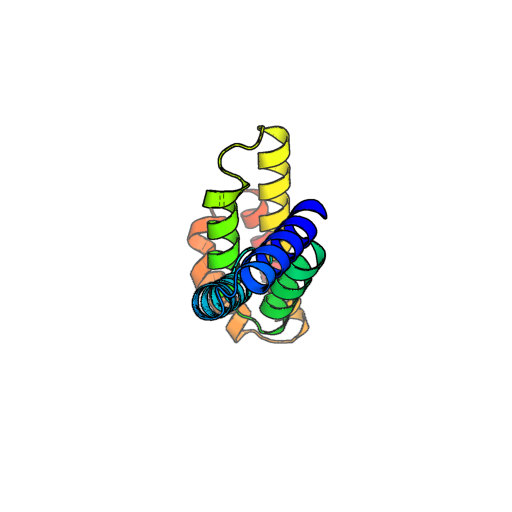5 -1.690 6.691 1.00 94.62 103 ARG A CA 1
ATOM 881 C C . ARG A 1 103 ? -19.220 -2.478 7.899 1.00 94.62 103 ARG A C 1
ATOM 883 O O . ARG A 1 103 ? -18.030 -2.767 8.027 1.00 94.62 103 ARG A O 1
ATOM 890 N N . SER A 1 104 ? -20.138 -2.836 8.797 1.00 92.00 104 SER A N 1
ATOM 891 C CA . SER A 1 104 ? -19.829 -3.587 10.026 1.00 92.00 104 SER A CA 1
ATOM 892 C C . SER A 1 104 ? -19.182 -4.949 9.743 1.00 92.00 104 SER A C 1
ATOM 894 O O . SER A 1 104 ? -18.363 -5.418 10.529 1.00 92.00 104 SER A O 1
ATOM 896 N N . ASP A 1 105 ? -19.483 -5.562 8.594 1.00 94.94 105 ASP A N 1
ATOM 897 C CA . ASP A 1 105 ? -18.808 -6.767 8.102 1.00 94.94 105 ASP A CA 1
ATOM 898 C C . ASP A 1 105 ? -17.292 -6.557 7.971 1.00 94.94 105 ASP A C 1
ATOM 900 O O . ASP A 1 105 ? -16.499 -7.378 8.434 1.00 94.94 105 ASP A O 1
ATOM 904 N N . LYS A 1 106 ? -16.885 -5.412 7.414 1.00 95.19 106 LYS A N 1
ATOM 905 C CA . LYS A 1 106 ? -15.481 -5.041 7.194 1.00 95.19 106 LYS A CA 1
ATOM 906 C C . LYS A 1 106 ? -14.779 -4.562 8.454 1.00 95.19 106 LYS A C 1
ATOM 908 O O . LYS A 1 106 ? -13.588 -4.82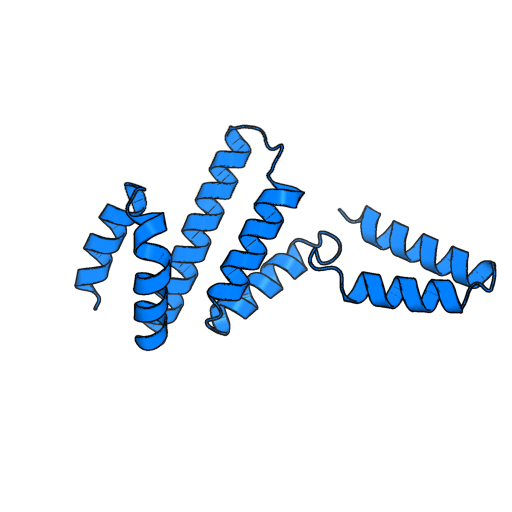0 8.614 1.00 95.19 106 LYS A O 1
ATOM 913 N N . VAL A 1 107 ? -15.513 -3.927 9.362 1.00 92.94 107 VAL A N 1
ATOM 914 C CA . VAL A 1 107 ? -15.033 -3.596 10.713 1.00 92.94 107 VAL A CA 1
ATOM 915 C C . VAL A 1 107 ? -14.703 -4.878 11.482 1.00 92.94 107 VAL A C 1
ATOM 917 O O . VAL A 1 107 ? -13.596 -5.021 11.993 1.00 92.94 107 VAL A O 1
ATOM 920 N N . ASN A 1 108 ? -15.615 -5.853 11.494 1.00 91.06 108 ASN A N 1
ATOM 921 C CA . ASN A 1 108 ? -15.392 -7.142 12.153 1.00 91.06 108 ASN A CA 1
ATOM 922 C C . ASN A 1 108 ? -14.255 -7.940 11.501 1.00 91.06 108 ASN A C 1
ATOM 924 O O . ASN A 1 108 ? -13.442 -8.542 12.206 1.00 91.06 108 ASN A O 1
ATOM 928 N N . GLU A 1 109 ? -14.156 -7.915 10.167 1.00 94.19 109 GLU A N 1
ATOM 929 C CA . GLU A 1 109 ? -13.028 -8.501 9.434 1.00 94.19 109 GLU A CA 1
ATOM 930 C C . GLU A 1 109 ? -11.697 -7.875 9.879 1.00 94.19 109 GLU A C 1
ATOM 932 O O . GLU A 1 109 ? -10.745 -8.601 10.177 1.00 94.19 109 GLU A O 1
ATOM 937 N N . PHE A 1 110 ? -11.642 -6.543 9.972 1.00 93.88 110 PHE A N 1
ATOM 938 C CA . PHE A 1 110 ? -10.466 -5.819 10.447 1.00 93.88 110 PHE A CA 1
ATOM 939 C C . PHE A 1 110 ? -10.098 -6.232 11.868 1.00 93.88 110 PHE A C 1
ATOM 941 O O . PHE A 1 110 ? -8.961 -6.631 12.107 1.00 93.88 110 PHE A O 1
ATOM 948 N N . LEU A 1 111 ? -11.052 -6.187 12.801 1.00 89.31 111 LEU A N 1
ATOM 949 C CA . LEU A 1 111 ? -10.807 -6.556 14.194 1.00 89.31 111 LEU A CA 1
ATOM 950 C C . LEU A 1 111 ? -10.315 -8.003 14.290 1.00 89.31 111 LEU A C 1
ATOM 952 O O . LEU A 1 111 ? -9.327 -8.268 14.963 1.00 89.31 111 LEU A O 1
ATOM 956 N N . THR A 1 112 ? -10.909 -8.934 13.550 1.00 89.81 112 THR A N 1
ATOM 957 C CA . THR A 1 112 ? -10.482 -10.341 13.577 1.00 89.81 112 THR A CA 1
ATOM 958 C C . THR A 1 112 ? -9.056 -10.521 13.048 1.00 89.81 112 THR A C 1
ATOM 960 O O . THR A 1 112 ? -8.270 -11.263 13.633 1.00 89.81 112 THR A O 1
ATOM 963 N N . LYS A 1 113 ? -8.701 -9.843 11.949 1.00 89.75 113 LYS A N 1
ATOM 964 C CA . LYS A 1 113 ? -7.394 -9.999 11.287 1.00 89.75 113 LYS A CA 1
ATOM 965 C C . LYS A 1 113 ? -6.264 -9.199 11.936 1.00 89.75 113 LYS A C 1
ATOM 967 O O . LYS A 1 113 ? -5.118 -9.619 11.825 1.00 89.75 113 LYS A O 1
ATOM 972 N N . MET A 1 114 ? -6.566 -8.054 12.549 1.00 88.44 114 MET A N 1
ATOM 973 C CA . MET A 1 114 ? -5.558 -7.075 12.982 1.00 88.44 114 MET A CA 1
ATOM 974 C C . MET A 1 114 ? -5.379 -7.003 14.495 1.00 88.44 114 MET A C 1
ATOM 976 O O . MET A 1 114 ? -4.331 -6.562 14.954 1.00 88.44 114 MET A O 1
ATOM 980 N N . THR A 1 115 ? -6.363 -7.434 15.289 1.00 82.44 115 THR A N 1
ATOM 981 C CA . THR A 1 115 ? -6.317 -7.282 16.752 1.00 82.44 115 THR A CA 1
ATOM 982 C C . THR A 1 115 ? -5.076 -7.934 17.363 1.00 82.44 115 THR A C 1
ATOM 984 O O . THR A 1 115 ? -4.409 -7.295 18.167 1.00 82.44 115 THR A O 1
ATOM 987 N N . ASN A 1 116 ? -4.696 -9.143 16.940 1.00 80.69 116 ASN A N 1
ATOM 988 C CA . ASN A 1 116 ? -3.510 -9.820 17.484 1.00 80.69 116 ASN A CA 1
ATOM 989 C C . ASN A 1 116 ? -2.206 -9.048 17.215 1.00 80.69 116 ASN A C 1
ATOM 991 O O . ASN A 1 116 ? -1.336 -8.987 18.080 1.00 80.69 116 ASN A O 1
ATOM 995 N N . ASP A 1 117 ? -2.098 -8.423 16.040 1.00 81.44 117 ASP A N 1
ATOM 996 C CA . ASP A 1 117 ? -0.903 -7.686 15.621 1.00 81.44 117 ASP A CA 1
ATOM 997 C C . ASP A 1 117 ? -0.842 -6.291 16.275 1.00 81.44 117 ASP A C 1
ATOM 999 O O . ASP A 1 117 ? 0.232 -5.778 16.599 1.00 81.44 117 ASP A O 1
ATOM 1003 N N . LEU A 1 118 ? -2.004 -5.666 16.492 1.00 83.06 118 LEU A N 1
ATOM 1004 C CA . LEU A 1 118 ? -2.122 -4.289 16.976 1.00 83.06 118 LEU A CA 1
ATOM 1005 C C . LEU A 1 118 ? -2.261 -4.185 18.500 1.00 83.06 118 LEU A C 1
ATOM 1007 O O . LEU A 1 118 ? -1.877 -3.168 19.070 1.00 83.06 118 LEU A O 1
ATOM 1011 N N . GLN A 1 119 ? -2.736 -5.226 19.189 1.00 74.25 119 GLN A N 1
ATOM 1012 C CA . GLN A 1 119 ? -2.908 -5.227 20.650 1.00 74.25 119 GLN A CA 1
ATOM 1013 C C . GLN A 1 119 ? -1.609 -5.010 21.427 1.00 74.25 119 GLN A C 1
ATOM 1015 O O . GLN A 1 119 ? -1.659 -4.607 22.584 1.00 74.25 119 GLN A O 1
ATOM 1020 N N . LEU A 1 120 ? -0.445 -5.266 20.834 1.00 77.06 120 LEU A N 1
ATOM 1021 C CA . LEU A 1 120 ? 0.844 -5.009 21.478 1.00 77.06 120 LEU A CA 1
ATOM 1022 C C . LEU A 1 120 ? 1.260 -3.530 21.407 1.00 77.06 120 LEU A C 1
ATOM 1024 O O . LEU A 1 120 ? 2.168 -3.115 22.125 1.00 77.06 120 LEU A O 1
ATOM 1028 N N . GLN A 1 121 ? 0.590 -2.724 20.582 1.00 81.94 121 GLN A N 1
ATOM 1029 C CA . GLN A 1 121 ? 0.866 -1.301 20.425 1.00 81.94 121 GLN A CA 1
ATOM 1030 C C . GLN A 1 121 ? -0.056 -0.482 21.339 1.00 81.94 121 GLN A C 1
ATOM 1032 O O . GLN A 1 121 ? -1.275 -0.503 21.179 1.00 81.94 121 GLN A O 1
ATOM 1037 N N . ASN A 1 122 ? 0.523 0.273 22.281 1.00 79.56 122 ASN A N 1
ATOM 1038 C CA . ASN A 1 122 ? -0.243 1.078 23.247 1.00 79.56 122 ASN A CA 1
ATOM 1039 C C . ASN A 1 122 ? -1.234 2.036 22.564 1.00 79.56 122 ASN A C 1
ATOM 1041 O O . ASN A 1 122 ? -2.382 2.119 22.980 1.00 79.56 122 ASN A O 1
ATOM 1045 N N . GLU A 1 123 ? -0.823 2.664 21.457 1.00 83.12 123 GLU A N 1
ATOM 1046 C CA . GLU A 1 123 ? -1.669 3.571 20.670 1.00 83.12 123 GLU A CA 1
ATOM 1047 C C . GLU A 1 123 ? -2.980 2.914 20.202 1.00 83.12 123 GLU A C 1
ATOM 1049 O O . GLU A 1 123 ? -4.035 3.545 20.204 1.00 83.12 123 GLU A O 1
ATOM 1054 N N . TRP A 1 124 ? -2.928 1.642 19.805 1.00 84.50 124 TRP A N 1
ATOM 1055 C CA . TRP A 1 124 ? -4.105 0.916 19.336 1.00 84.50 124 TRP A CA 1
ATOM 1056 C C . TRP A 1 124 ? -4.997 0.448 20.479 1.00 84.50 124 TRP A C 1
ATOM 1058 O O . TRP A 1 124 ? -6.207 0.394 20.295 1.00 84.50 124 TRP A O 1
ATOM 1068 N N . LYS A 1 125 ? -4.446 0.158 21.664 1.00 80.38 125 LYS A N 1
ATOM 1069 C CA . LYS A 1 125 ? -5.260 -0.181 22.844 1.00 80.38 125 LYS A CA 1
ATOM 1070 C C . LYS A 1 125 ? -6.175 0.969 23.252 1.00 80.38 125 LYS A C 1
ATOM 1072 O O . LYS A 1 125 ? -7.369 0.750 23.467 1.00 80.38 125 LYS A O 1
ATOM 1077 N N . ASP A 1 126 ? -5.621 2.176 23.326 1.00 80.81 126 ASP A N 1
ATOM 1078 C CA . ASP A 1 126 ? -6.387 3.374 23.678 1.00 80.81 126 ASP A CA 1
ATOM 1079 C C . ASP A 1 126 ? -7.458 3.635 22.615 1.00 80.81 126 ASP A C 1
ATOM 1081 O O . ASP A 1 126 ? -8.638 3.800 22.921 1.00 80.81 126 ASP A O 1
ATOM 1085 N N . TRP A 1 127 ? -7.074 3.535 21.342 1.00 82.75 127 TRP A N 1
ATOM 1086 C CA . TRP A 1 127 ? -7.980 3.792 20.231 1.00 82.75 127 TRP A CA 1
ATOM 1087 C C . TRP A 1 127 ? -9.091 2.734 20.086 1.00 82.75 127 TRP A C 1
ATOM 1089 O O . TRP A 1 127 ? -10.236 3.080 19.806 1.00 82.75 127 TRP A O 1
ATOM 1099 N N . PHE A 1 128 ? -8.813 1.447 20.338 1.00 81.12 128 PHE A N 1
ATOM 1100 C CA . PHE A 1 128 ? -9.856 0.412 20.388 1.00 81.12 128 PHE A CA 1
ATOM 1101 C C . PHE A 1 128 ? -10.844 0.642 21.532 1.00 81.12 128 PHE A C 1
ATOM 1103 O O . PHE A 1 128 ? -12.031 0.362 21.368 1.00 81.12 128 PHE A O 1
ATOM 1110 N N . SER A 1 129 ? -10.376 1.170 22.665 1.00 76.75 129 SER A N 1
ATOM 1111 C CA . SER A 1 129 ? -11.248 1.509 23.793 1.00 76.75 129 SER A CA 1
ATOM 1112 C C . SER A 1 129 ? -12.225 2.623 23.417 1.00 76.75 129 SER A C 1
ATOM 1114 O O . SER A 1 129 ? -13.404 2.528 23.740 1.00 76.75 129 SER A O 1
ATOM 1116 N N . GLU A 1 130 ? -11.765 3.637 22.679 1.00 77.69 130 GLU A N 1
ATOM 1117 C CA . GLU A 1 130 ? -12.629 4.694 22.136 1.00 77.69 130 GLU A CA 1
ATOM 1118 C C . GLU A 1 130 ? -13.615 4.159 21.091 1.00 77.69 130 GLU A C 1
ATOM 1120 O O . GLU A 1 130 ? -14.785 4.535 21.084 1.00 77.69 130 GLU A O 1
ATOM 1125 N N . LEU A 1 131 ? -13.166 3.247 20.228 1.00 74.38 131 LEU A N 1
ATOM 1126 C CA . LEU A 1 131 ? -13.970 2.705 19.134 1.00 74.38 131 LEU A CA 1
ATOM 1127 C C . LEU A 1 131 ? -15.163 1.868 19.611 1.00 74.38 131 LEU A C 1
ATOM 1129 O O . LEU A 1 131 ? -16.211 1.899 18.971 1.00 74.38 131 LEU A O 1
ATOM 1133 N N . ILE A 1 132 ? -15.039 1.176 20.749 1.00 70.62 132 ILE A N 1
ATOM 1134 C CA . ILE A 1 132 ? -16.150 0.439 21.377 1.00 70.62 132 ILE A CA 1
ATOM 1135 C C . ILE A 1 132 ? -17.330 1.366 21.714 1.00 70.62 132 ILE A C 1
ATOM 1137 O O . ILE A 1 132 ? -18.465 0.911 21.709 1.00 70.62 132 ILE A O 1
ATOM 1141 N N . PHE A 1 133 ? -17.107 2.661 21.960 1.00 70.62 133 PHE A N 1
ATOM 1142 C CA . PHE A 1 133 ? -18.202 3.604 22.226 1.00 70.62 133 PHE A CA 1
ATOM 1143 C C . PHE A 1 133 ? -18.990 4.013 20.971 1.00 70.62 133 PHE A C 1
ATOM 1145 O O . PHE A 1 133 ? -20.056 4.615 21.098 1.00 70.62 133 PHE A O 1
ATOM 1152 N N . PHE A 1 134 ? -18.474 3.720 19.774 1.00 64.62 134 PHE A N 1
ATOM 1153 C CA . PHE A 1 134 ? -19.093 4.080 18.494 1.00 64.62 134 PHE A C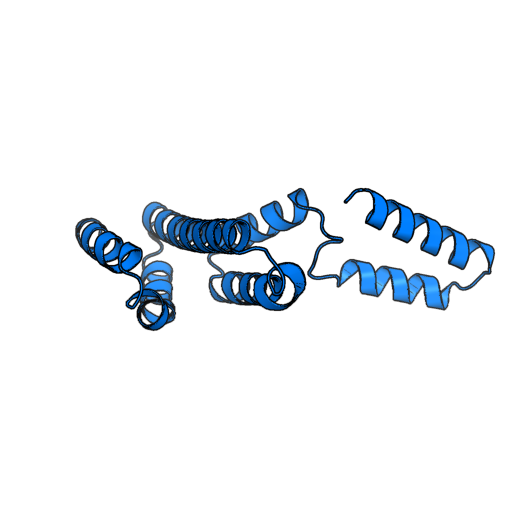A 1
ATOM 1154 C C . PHE A 1 134 ? -19.753 2.896 17.767 1.00 64.62 134 PHE A C 1
ATOM 1156 O O . PHE A 1 134 ? -20.374 3.116 16.725 1.00 64.62 134 PHE A O 1
ATOM 1163 N N . ILE A 1 135 ? -19.614 1.670 18.285 1.00 63.78 135 ILE A N 1
ATOM 1164 C CA . ILE A 1 135 ? -20.251 0.440 17.778 1.00 63.78 135 ILE A CA 1
ATOM 1165 C C . ILE A 1 135 ? -21.406 0.059 18.701 1.00 63.78 135 ILE A C 1
ATOM 1167 O O . ILE A 1 135 ? -22.481 -0.288 18.164 1.00 63.78 135 ILE A O 1
#

InterPro domains:
  IPR039724 WD repeat-containing protein 91 [PTHR13083] (1-128)

Radius of gyration: 19.56 Å; Cα contacts (8 Å, |Δi|>4): 53; chains: 1; bounding box: 40×22×58 Å

pLDDT: mean 89.47, std 8.38, range [53.84, 98.12]

Mean predicted aligned error: 6.12 Å

Solvent-accessible surface area (backbone atoms only — not comparable to full-atom values): 7683 Å² total; per-residue (Å²): 94,78,62,53,61,52,50,54,48,51,52,47,52,50,26,58,75,73,64,37,60,69,59,42,54,50,50,58,50,52,62,71,65,40,86,61,54,74,56,34,66,71,57,50,50,52,50,52,52,51,33,49,76,68,68,37,63,68,60,51,50,54,52,49,54,49,41,43,68,74,68,49,72,81,52,56,70,72,56,45,52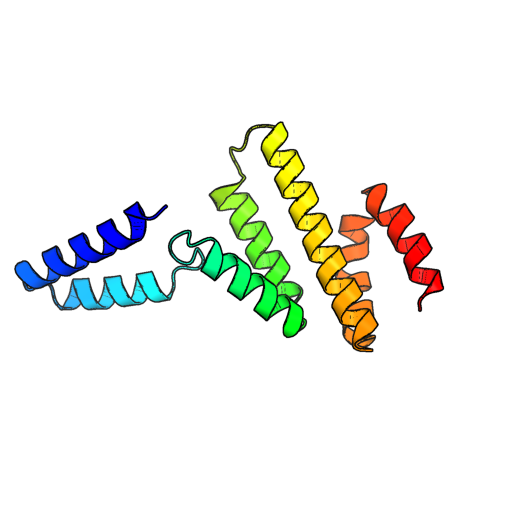,52,51,53,53,49,52,53,50,50,55,50,48,42,47,51,56,26,57,78,67,72,33,59,71,57,44,51,50,45,50,71,74,41,43,80,76,39,62,79,38,69,72,48,48,57,50,51,60,58,50,62,78,77,109